Protein AF-A0A3S1QL97-F1 (afdb_monomer_lite)

Foldseek 3Di:
DVVCVVVVPPVVVVVVVVVCVVCVVLLCCCVPVVVCVVVLVVLVVQLVVCVVVVNPVSNVVSVVVSVVVSVVSSVVVVVVVVVVVVVVVVVD

Sequence (92 aa):
RVIAEIGGNEMLHGMLCGILDKCQQYVWTELLWLDEWKLTREEHAGIVDAICAGDVALAGERARAHVRGSRENILRLLQAKSDYQGFFAKAS

Secondary structure (DSSP, 8-state):
-HHHHHTT-HHHHHHHHHHHHHHHHHHHHHHHHS-THHHHHHHHHHHHHHHHTT-HHHHHHHHHHHHHHHHHHHHHHHHHHHHHHHHHHHH-

Radius of gyration: 16.43 Å; chains: 1; bounding box: 35×22×49 Å

Structure (mmCIF, N/CA/C/O backbone):
data_AF-A0A3S1QL97-F1
#
_entry.id   AF-A0A3S1QL97-F1
#
loop_
_atom_site.group_PDB
_atom_site.id
_atom_site.type_symbol
_atom_site.label_atom_id
_atom_site.label_alt_id
_atom_site.label_comp_id
_atom_site.label_asym_id
_atom_site.label_entity_id
_atom_site.label_seq_id
_atom_site.pdbx_PDB_ins_code
_atom_site.Cartn_x
_atom_site.Cartn_y
_atom_site.Cartn_z
_atom_site.occupancy
_atom_site.B_iso_or_equiv
_atom_site.auth_seq_id
_atom_site.auth_comp_id
_atom_site.auth_asym_id
_atom_site.auth_atom_id
_atom_site.pdbx_PDB_model_num
ATOM 1 N N . ARG A 1 1 ? -0.901 5.161 2.329 1.00 88.38 1 ARG A N 1
ATOM 2 C CA . ARG A 1 1 ? -0.716 6.412 3.108 1.00 88.38 1 ARG A CA 1
ATOM 3 C C . ARG A 1 1 ? -1.876 6.687 4.063 1.00 88.38 1 ARG A C 1
ATOM 5 O O . ARG A 1 1 ? -1.601 6.821 5.241 1.00 88.38 1 ARG A O 1
ATOM 12 N N . VAL A 1 2 ? -3.135 6.631 3.608 1.00 93.31 2 VAL A N 1
ATOM 13 C CA . VAL A 1 2 ? -4.336 6.882 4.440 1.00 93.31 2 VAL A CA 1
ATOM 14 C C . VAL A 1 2 ? -4.374 6.054 5.735 1.00 93.31 2 VAL A C 1
ATOM 16 O O . VAL A 1 2 ? -4.643 6.598 6.793 1.00 93.31 2 VAL A O 1
ATOM 19 N N . ILE A 1 3 ? -4.019 4.763 5.697 1.00 93.00 3 ILE A N 1
ATOM 20 C CA . ILE A 1 3 ? -3.955 3.931 6.918 1.00 93.00 3 ILE A CA 1
ATOM 21 C C . ILE A 1 3 ? -2.975 4.507 7.960 1.00 93.00 3 ILE A C 1
ATOM 23 O O . ILE A 1 3 ? -3.282 4.521 9.147 1.00 93.00 3 ILE A O 1
ATOM 27 N N . ALA A 1 4 ? -1.807 5.000 7.532 1.00 93.38 4 ALA A N 1
ATOM 28 C CA . ALA A 1 4 ? -0.807 5.574 8.436 1.00 93.38 4 ALA A CA 1
ATOM 29 C C . ALA A 1 4 ? -1.239 6.941 8.992 1.00 93.38 4 ALA A C 1
ATOM 31 O O . ALA A 1 4 ? -0.955 7.241 10.147 1.00 93.38 4 ALA A O 1
ATOM 32 N N . GLU A 1 5 ? -1.944 7.731 8.179 1.00 96.12 5 GLU A N 1
ATOM 33 C CA . GLU A 1 5 ? -2.556 9.001 8.578 1.00 96.12 5 GLU A CA 1
ATOM 34 C C . GLU A 1 5 ? -3.637 8.785 9.645 1.00 96.12 5 GLU A C 1
ATOM 36 O O . GLU A 1 5 ? -3.551 9.353 10.729 1.00 96.12 5 GLU A O 1
ATOM 41 N N . ILE A 1 6 ? -4.599 7.892 9.387 1.00 94.62 6 ILE A N 1
ATOM 42 C CA . ILE A 1 6 ? -5.675 7.559 10.334 1.00 94.62 6 ILE A CA 1
ATOM 43 C C . ILE A 1 6 ? -5.108 6.952 11.623 1.00 94.62 6 ILE A C 1
ATOM 45 O O . ILE A 1 6 ? -5.592 7.246 12.712 1.00 94.62 6 ILE A O 1
ATOM 49 N N . GLY A 1 7 ? -4.064 6.127 11.514 1.00 91.06 7 GLY A N 1
ATOM 50 C CA . GLY A 1 7 ? -3.374 5.550 12.666 1.00 91.06 7 GLY A CA 1
ATOM 51 C C . GLY A 1 7 ? -2.543 6.549 13.482 1.00 91.06 7 GLY A C 1
ATOM 52 O O . GLY A 1 7 ? -1.949 6.144 14.478 1.00 91.06 7 GLY A O 1
ATOM 53 N N . GLY A 1 8 ? -2.453 7.819 13.067 1.00 94.94 8 GLY A N 1
ATOM 54 C CA . GLY A 1 8 ? -1.715 8.868 13.776 1.00 94.94 8 GLY A CA 1
ATOM 55 C C . GLY A 1 8 ? -0.190 8.72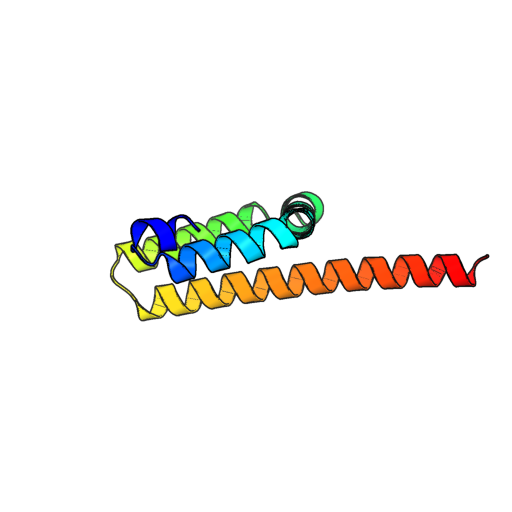2 13.726 1.00 94.94 8 GLY A C 1
ATOM 56 O O . GLY A 1 8 ? 0.516 9.365 14.498 1.00 94.94 8 GLY A O 1
ATOM 57 N N . ASN A 1 9 ? 0.349 7.878 12.839 1.00 95.31 9 ASN A N 1
ATOM 58 C CA . ASN A 1 9 ? 1.792 7.686 12.716 1.00 95.31 9 ASN A CA 1
ATOM 59 C C . ASN A 1 9 ? 2.364 8.635 11.655 1.00 95.31 9 ASN A C 1
ATOM 61 O O . ASN A 1 9 ? 2.532 8.266 10.490 1.00 95.31 9 ASN A O 1
ATOM 65 N N . GLU A 1 10 ? 2.671 9.864 12.073 1.00 95.94 10 GLU A N 1
ATOM 66 C CA . GLU A 1 10 ? 3.155 10.937 11.193 1.00 95.94 10 GLU A CA 1
ATOM 67 C C . GLU A 1 10 ? 4.455 10.579 10.464 1.00 95.94 10 GLU A C 1
ATOM 69 O O . GLU A 1 10 ? 4.591 10.842 9.268 1.00 95.94 10 GLU A O 1
ATOM 74 N N . MET A 1 11 ? 5.396 9.925 11.156 1.00 96.25 11 MET A N 1
ATOM 75 C CA . MET A 1 11 ? 6.659 9.483 10.559 1.00 96.25 11 MET A CA 1
ATOM 76 C C . MET A 1 11 ? 6.401 8.490 9.423 1.00 96.25 11 MET A C 1
ATOM 78 O O . MET A 1 11 ? 6.903 8.668 8.311 1.00 96.25 11 MET A O 1
ATOM 82 N N . LEU A 1 12 ? 5.594 7.457 9.682 1.00 93.50 12 LEU A N 1
ATOM 83 C CA . LEU A 1 12 ? 5.256 6.454 8.678 1.00 93.50 12 LEU A CA 1
ATOM 84 C C . LEU A 1 12 ? 4.482 7.079 7.517 1.00 93.50 12 LEU A C 1
ATOM 86 O O . LEU A 1 12 ? 4.754 6.762 6.359 1.00 93.50 12 LEU A O 1
ATOM 90 N N . HIS A 1 13 ? 3.541 7.977 7.808 1.00 96.12 13 HIS A N 1
ATOM 91 C CA . HIS A 1 13 ? 2.799 8.698 6.784 1.00 96.12 13 HIS A CA 1
ATOM 92 C C . HIS A 1 13 ? 3.741 9.483 5.860 1.00 96.12 13 HIS A C 1
ATOM 94 O O . HIS A 1 13 ? 3.693 9.298 4.642 1.00 96.12 13 HIS A O 1
ATOM 100 N N . GLY A 1 14 ? 4.655 10.277 6.428 1.00 96.81 14 GLY A N 1
ATOM 101 C CA . GLY A 1 14 ? 5.642 11.047 5.671 1.00 96.81 14 GLY A CA 1
ATOM 102 C C . GLY A 1 14 ? 6.567 10.168 4.826 1.00 96.81 14 GLY A C 1
ATOM 103 O O . GLY A 1 14 ? 6.774 10.444 3.642 1.00 96.81 14 GLY A O 1
ATOM 104 N N . MET A 1 15 ? 7.067 9.064 5.391 1.00 94.56 15 MET A N 1
ATOM 105 C CA . MET A 1 15 ? 7.890 8.097 4.654 1.00 94.56 15 MET A CA 1
ATOM 106 C C . MET A 1 15 ? 7.136 7.486 3.469 1.00 94.56 15 MET A C 1
ATOM 108 O O . MET A 1 15 ? 7.681 7.405 2.367 1.00 94.56 15 MET A O 1
ATOM 112 N N . LEU A 1 16 ? 5.880 7.077 3.674 1.00 92.06 16 LEU A N 1
ATOM 113 C CA . LEU A 1 16 ? 5.055 6.498 2.615 1.00 92.06 16 LEU A CA 1
ATOM 114 C C . LEU A 1 16 ? 4.765 7.506 1.503 1.00 92.06 16 LEU A C 1
ATOM 116 O O . LEU A 1 16 ? 4.824 7.125 0.339 1.00 92.06 16 LEU A O 1
ATOM 120 N N . CYS A 1 17 ? 4.493 8.771 1.830 1.00 93.88 17 CYS A N 1
ATOM 121 C CA . CYS A 1 17 ? 4.335 9.820 0.821 1.00 93.88 17 CYS A CA 1
ATOM 122 C C . CYS A 1 17 ? 5.611 9.978 -0.012 1.00 93.88 17 CYS A C 1
ATOM 124 O O . CYS A 1 17 ? 5.562 9.835 -1.229 1.00 93.88 17 CYS A O 1
ATOM 126 N N . GLY A 1 18 ? 6.771 10.137 0.633 1.00 94.00 18 GLY A N 1
ATOM 127 C CA . GLY A 1 18 ? 8.035 10.323 -0.083 1.00 94.00 18 GLY A CA 1
ATOM 128 C C . GLY A 1 18 ? 8.427 9.145 -0.985 1.00 94.00 18 GLY A C 1
ATOM 129 O O . GLY A 1 18 ? 8.999 9.356 -2.054 1.00 94.00 18 GLY A O 1
ATOM 130 N N . ILE A 1 19 ? 8.129 7.907 -0.578 1.00 90.19 19 ILE A N 1
ATOM 131 C CA . ILE A 1 19 ? 8.361 6.718 -1.413 1.00 90.19 19 ILE A CA 1
ATOM 132 C C . ILE A 1 19 ? 7.380 6.691 -2.586 1.00 90.19 19 ILE A C 1
ATOM 134 O O . ILE A 1 19 ? 7.802 6.538 -3.732 1.00 90.19 19 ILE A O 1
ATOM 138 N N . LEU A 1 20 ? 6.083 6.845 -2.314 1.00 87.31 20 LEU A N 1
ATOM 139 C CA . LEU A 1 20 ? 5.050 6.733 -3.341 1.00 87.31 20 LEU A CA 1
ATOM 140 C C . LEU A 1 20 ? 5.166 7.838 -4.389 1.00 87.31 20 LEU A C 1
ATOM 142 O O . LEU A 1 20 ? 5.013 7.534 -5.565 1.00 87.31 20 LEU A O 1
ATOM 146 N N . ASP A 1 21 ? 5.521 9.063 -4.005 1.0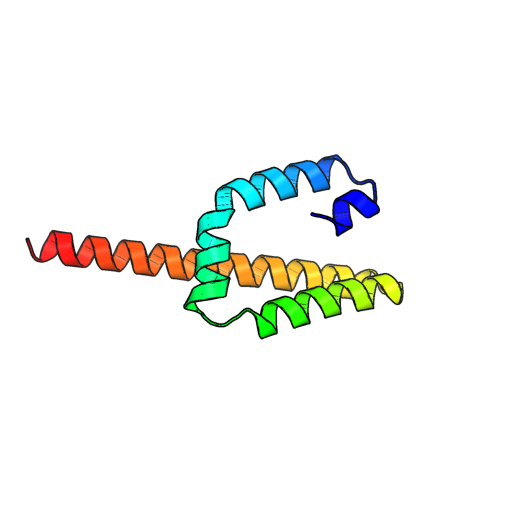0 90.81 21 ASP A N 1
ATOM 147 C CA . ASP A 1 21 ? 5.726 10.168 -4.948 1.00 90.81 21 ASP A CA 1
ATOM 148 C C . ASP A 1 21 ? 6.900 9.877 -5.901 1.00 90.81 21 ASP A C 1
ATOM 150 O O . ASP A 1 21 ? 6.807 10.102 -7.107 1.00 90.81 21 ASP A O 1
ATOM 154 N N . LYS A 1 22 ? 7.994 9.288 -5.395 1.00 88.25 22 LYS A N 1
ATOM 155 C CA . LYS A 1 22 ? 9.149 8.886 -6.223 1.00 88.25 22 LYS A CA 1
ATOM 156 C C . LYS A 1 22 ? 8.849 7.690 -7.124 1.00 88.25 22 LYS A C 1
ATOM 158 O O . LYS A 1 22 ? 9.406 7.585 -8.215 1.00 88.25 22 LYS A O 1
ATOM 163 N N . CYS A 1 23 ? 8.001 6.776 -6.666 1.00 86.00 23 CYS A N 1
ATOM 164 C CA . CYS A 1 23 ? 7.646 5.562 -7.397 1.00 86.00 23 CYS A CA 1
ATOM 165 C C . CYS A 1 23 ? 6.391 5.721 -8.267 1.00 86.00 23 CYS A C 1
ATOM 167 O O . CYS A 1 23 ? 6.057 4.795 -9.004 1.00 86.00 23 CYS A O 1
ATOM 169 N N . GLN A 1 24 ? 5.715 6.873 -8.219 1.00 84.19 24 GLN A N 1
ATOM 170 C CA . GLN A 1 24 ? 4.366 7.064 -8.753 1.00 84.19 24 GLN A CA 1
ATOM 171 C C . GLN A 1 24 ? 4.244 6.652 -10.223 1.00 84.19 24 GLN A C 1
ATOM 173 O O . GLN A 1 24 ? 3.312 5.942 -10.592 1.00 84.19 24 GLN A O 1
ATOM 178 N N . GLN A 1 25 ? 5.208 7.039 -11.061 1.00 83.88 25 GLN A N 1
ATOM 179 C CA . GLN A 1 25 ? 5.214 6.682 -12.481 1.00 83.88 25 GLN A CA 1
ATOM 180 C C . GLN A 1 25 ? 5.263 5.161 -12.707 1.00 83.88 25 GLN A C 1
ATOM 182 O O . GLN A 1 25 ? 4.596 4.649 -13.607 1.00 83.88 25 GLN A O 1
ATOM 187 N N . TYR A 1 26 ? 6.017 4.427 -11.888 1.00 80.75 26 TYR A N 1
ATOM 188 C CA . TYR A 1 26 ? 6.125 2.973 -12.003 1.00 80.75 26 TYR A CA 1
ATOM 189 C C . TYR A 1 26 ? 4.876 2.269 -11.476 1.00 80.75 26 TYR A C 1
ATOM 191 O O . TYR A 1 26 ? 4.413 1.334 -12.116 1.00 80.75 26 TYR A O 1
ATOM 199 N N . VAL A 1 27 ? 4.283 2.771 -10.388 1.00 76.56 27 VAL A N 1
ATOM 200 C CA . VAL A 1 27 ? 3.010 2.259 -9.849 1.00 76.56 27 VAL A CA 1
ATOM 201 C C . VAL A 1 27 ? 1.871 2.435 -10.859 1.00 76.56 27 VAL A C 1
ATOM 203 O O . VAL A 1 27 ? 1.076 1.526 -11.066 1.00 76.56 27 VAL A O 1
ATOM 206 N N . TRP A 1 28 ? 1.803 3.572 -11.559 1.00 76.88 28 TRP A N 1
ATOM 207 C CA . TRP A 1 28 ? 0.828 3.748 -12.642 1.00 76.88 28 TRP A CA 1
ATOM 208 C C . TRP A 1 28 ? 1.085 2.820 -13.826 1.00 76.88 28 TRP A C 1
ATOM 210 O O . TRP A 1 28 ? 0.136 2.316 -14.418 1.00 76.88 28 TRP A O 1
ATOM 220 N N . THR A 1 29 ? 2.353 2.586 -14.167 1.00 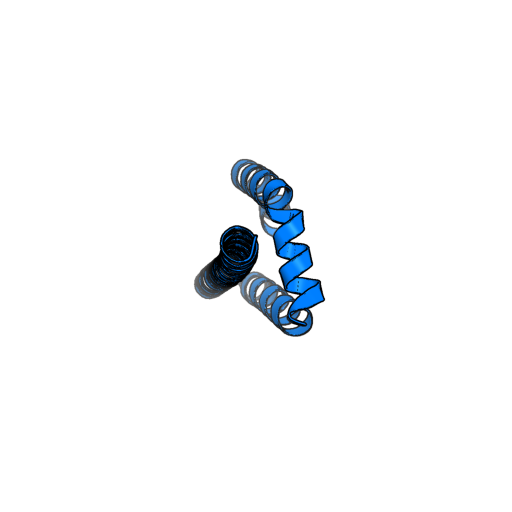76.25 29 THR A N 1
ATOM 221 C CA . THR A 1 29 ? 2.718 1.658 -15.246 1.00 76.25 29 THR A CA 1
ATOM 222 C C . THR A 1 29 ? 2.308 0.231 -14.883 1.00 76.25 29 THR A C 1
ATOM 224 O O . THR A 1 29 ? 1.700 -0.448 -15.698 1.00 76.25 29 THR A O 1
ATOM 227 N N . GLU A 1 30 ? 2.554 -0.201 -13.646 1.00 69.19 30 GLU A N 1
ATOM 228 C CA . GLU A 1 30 ? 2.060 -1.469 -13.101 1.00 69.19 30 GLU A CA 1
ATOM 229 C C . GLU A 1 30 ? 0.530 -1.570 -13.221 1.00 69.19 30 GLU A C 1
ATOM 231 O O . GLU A 1 30 ? 0.022 -2.481 -13.868 1.00 69.19 30 GLU A O 1
ATOM 236 N N . LEU A 1 31 ? -0.208 -0.602 -12.670 1.00 66.25 31 LEU A N 1
ATOM 237 C CA . LEU A 1 31 ? -1.673 -0.652 -12.608 1.00 66.25 31 LEU A CA 1
ATOM 238 C C . LEU A 1 31 ? -2.357 -0.593 -13.979 1.00 66.25 31 LEU A C 1
ATOM 240 O O . LEU A 1 31 ? -3.411 -1.199 -14.152 1.00 66.25 31 LEU A O 1
ATOM 244 N N . LEU A 1 32 ? -1.799 0.159 -14.932 1.00 66.50 32 LEU A N 1
ATOM 245 C CA . LEU A 1 32 ? -2.430 0.400 -16.232 1.00 66.50 32 LEU A CA 1
ATOM 246 C C . LEU A 1 32 ? -1.961 -0.566 -17.320 1.00 66.50 32 LEU A C 1
ATOM 248 O O . LEU A 1 32 ? -2.712 -0.806 -18.260 1.00 66.50 32 LEU A O 1
ATOM 252 N N . TRP A 1 33 ? -0.727 -1.077 -17.247 1.00 60.78 33 TRP A N 1
ATOM 253 C CA . TRP A 1 33 ? -0.176 -1.942 -18.300 1.00 60.78 33 TRP A CA 1
ATOM 254 C C . TRP A 1 33 ? -0.207 -3.428 -17.950 1.00 60.78 33 TRP A C 1
ATOM 256 O O . TRP A 1 33 ? -0.167 -4.241 -18.869 1.00 60.78 33 TRP A O 1
ATOM 266 N N . LEU A 1 34 ? -0.287 -3.797 -16.667 1.00 60.81 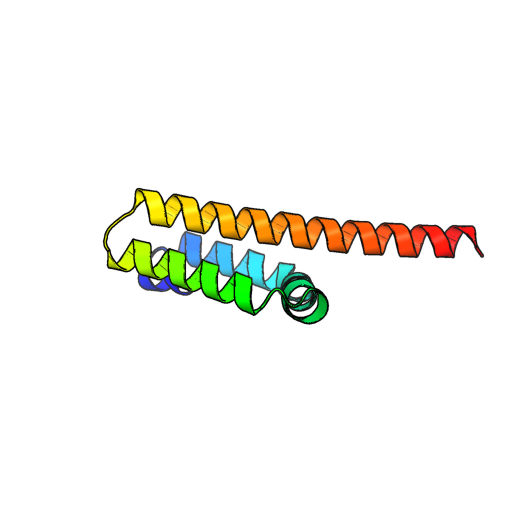34 LEU A N 1
ATOM 267 C CA . LEU A 1 34 ? -0.379 -5.204 -16.256 1.00 60.81 34 LEU A CA 1
ATOM 268 C C . LEU A 1 34 ? -1.820 -5.662 -15.963 1.00 60.81 34 LEU A C 1
ATOM 270 O O . LEU A 1 34 ? -2.015 -6.826 -15.643 1.00 60.81 34 LEU A O 1
ATOM 274 N N . ASP A 1 35 ? -2.819 -4.774 -16.070 1.00 67.12 35 ASP A N 1
ATOM 275 C CA . ASP A 1 35 ? -4.231 -5.042 -15.716 1.00 67.12 35 ASP A CA 1
ATOM 276 C C . ASP A 1 35 ? -4.427 -5.552 -14.265 1.00 67.12 35 ASP A C 1
ATOM 278 O O . ASP A 1 35 ? -5.441 -6.139 -13.893 1.00 67.12 35 ASP A O 1
ATOM 282 N N . GLU A 1 36 ? -3.463 -5.260 -13.385 1.00 71.31 36 GLU A N 1
ATOM 283 C CA . GLU A 1 36 ? -3.444 -5.693 -11.977 1.00 71.31 36 GLU A CA 1
ATOM 284 C C . GLU A 1 36 ? -4.358 -4.848 -11.074 1.00 71.31 36 GLU A C 1
ATOM 286 O O . GLU A 1 36 ? -4.317 -4.933 -9.842 1.00 71.31 36 GLU A O 1
ATOM 291 N N . TRP A 1 37 ? -5.199 -3.997 -11.670 1.00 76.06 37 TRP A N 1
ATOM 292 C CA . TRP A 1 37 ? -6.092 -3.102 -10.940 1.00 76.06 37 TRP A CA 1
ATOM 293 C C . TRP A 1 37 ? -7.028 -3.871 -10.007 1.00 76.06 37 TRP A C 1
ATOM 295 O O . TRP A 1 37 ? -7.217 -3.488 -8.849 1.00 76.06 37 TRP A O 1
ATOM 305 N N . LYS A 1 38 ? -7.612 -4.966 -10.506 1.00 80.94 38 LYS A N 1
ATOM 306 C CA . LYS A 1 38 ? -8.544 -5.784 -9.729 1.00 80.94 38 LYS A CA 1
ATOM 307 C C . LYS A 1 38 ? -7.837 -6.463 -8.555 1.00 80.94 38 LYS A C 1
ATOM 309 O O . LYS A 1 38 ? -8.326 -6.359 -7.432 1.00 80.94 38 LYS A O 1
ATOM 314 N N . LEU A 1 39 ? -6.675 -7.068 -8.798 1.00 84.56 39 LEU A N 1
ATOM 315 C CA . LEU A 1 39 ? -5.892 -7.737 -7.761 1.00 84.56 39 LEU A CA 1
ATOM 316 C C . LEU A 1 39 ? -5.448 -6.747 -6.677 1.00 84.56 39 LEU A C 1
ATOM 318 O O . LEU A 1 39 ? -5.690 -6.969 -5.495 1.00 84.56 39 LEU A O 1
ATOM 322 N N . THR A 1 40 ? -4.892 -5.600 -7.072 1.00 84.81 40 THR A N 1
ATOM 323 C CA . THR A 1 40 ? -4.423 -4.571 -6.128 1.00 84.81 40 THR A CA 1
ATOM 3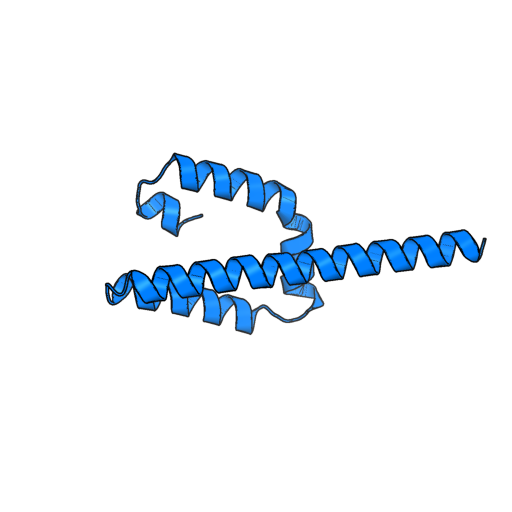24 C C . THR A 1 40 ? -5.560 -4.045 -5.244 1.00 84.81 40 THR A C 1
ATOM 326 O O . THR A 1 40 ? -5.383 -3.798 -4.049 1.00 84.81 40 THR A O 1
ATOM 329 N N . ARG A 1 41 ? -6.764 -3.894 -5.811 1.00 88.06 41 ARG A N 1
ATOM 330 C CA . ARG A 1 41 ? -7.968 -3.506 -5.062 1.00 88.06 41 ARG A CA 1
ATOM 331 C C . ARG A 1 41 ? -8.379 -4.567 -4.042 1.00 88.06 41 ARG A C 1
ATOM 333 O O . ARG A 1 41 ? -8.755 -4.203 -2.930 1.00 88.06 41 ARG A O 1
ATOM 340 N N . GLU A 1 42 ? -8.317 -5.843 -4.410 1.00 92.75 42 GLU A N 1
ATOM 341 C CA . GLU A 1 42 ? -8.612 -6.965 -3.511 1.00 92.75 42 GLU A CA 1
ATOM 342 C C . GLU A 1 42 ? -7.594 -7.043 -2.363 1.00 92.75 42 GLU A C 1
ATOM 344 O O . GLU A 1 42 ? -7.984 -7.206 -1.206 1.00 92.75 42 GLU A O 1
ATOM 349 N N . GLU A 1 43 ? -6.307 -6.822 -2.640 1.00 92.62 43 GLU A N 1
ATOM 350 C CA . GLU A 1 43 ? -5.266 -6.740 -1.610 1.00 92.62 43 GLU A CA 1
ATOM 351 C C . GLU A 1 43 ? -5.516 -5.589 -0.626 1.00 92.62 43 GLU A C 1
ATOM 353 O O . GLU A 1 43 ? -5.436 -5.778 0.591 1.00 92.62 43 GLU A O 1
ATOM 358 N N . HIS A 1 44 ? -5.853 -4.394 -1.128 1.00 94.56 44 HIS A N 1
ATOM 359 C CA . HIS A 1 44 ? -6.182 -3.242 -0.280 1.00 94.56 44 HIS A CA 1
ATOM 360 C C . HIS A 1 44 ? -7.407 -3.502 0.592 1.00 94.56 44 HIS A C 1
ATOM 362 O O . HIS A 1 44 ? -7.359 -3.208 1.788 1.00 94.56 44 HIS A O 1
ATOM 368 N N . ALA A 1 45 ? -8.471 -4.076 0.022 1.00 95.75 45 ALA A N 1
ATOM 369 C CA . ALA A 1 45 ? -9.656 -4.469 0.779 1.00 95.75 45 ALA A CA 1
ATOM 370 C C . ALA A 1 45 ? -9.288 -5.470 1.882 1.00 95.75 45 ALA A C 1
ATOM 372 O O . ALA A 1 45 ? -9.597 -5.238 3.047 1.00 95.75 45 ALA A O 1
ATOM 373 N N . GLY A 1 46 ? -8.501 -6.499 1.556 1.00 97.44 46 GLY A N 1
ATOM 374 C CA . GLY A 1 46 ? -8.056 -7.494 2.527 1.00 97.44 46 GLY A CA 1
ATOM 375 C C . GLY A 1 46 ? -7.232 -6.914 3.684 1.00 97.44 46 GLY A C 1
ATOM 376 O O . GLY A 1 46 ? -7.341 -7.397 4.813 1.00 97.44 46 GLY A O 1
ATOM 377 N N . ILE A 1 47 ? -6.411 -5.887 3.452 1.00 97.25 47 ILE A N 1
ATOM 378 C CA . ILE A 1 47 ? -5.689 -5.199 4.537 1.00 97.25 47 ILE A CA 1
ATOM 379 C C . ILE A 1 47 ? -6.680 -4.485 5.462 1.00 97.25 47 ILE A C 1
ATOM 381 O O . ILE A 1 47 ? -6.587 -4.626 6.681 1.00 97.25 47 ILE A O 1
ATOM 385 N N . VAL A 1 48 ? -7.627 -3.733 4.893 1.00 96.75 48 VAL A N 1
ATOM 386 C CA . VAL A 1 48 ? -8.629 -2.982 5.664 1.00 96.75 48 VAL A CA 1
ATOM 387 C C . VAL A 1 48 ? -9.538 -3.925 6.448 1.00 96.75 48 VAL A C 1
ATOM 389 O O . VAL A 1 48 ? -9.756 -3.691 7.631 1.00 96.75 48 VAL A O 1
ATOM 392 N N . ASP A 1 49 ? -9.982 -5.027 5.847 1.00 98.19 49 ASP A N 1
ATOM 393 C CA . ASP A 1 49 ? -10.827 -6.021 6.512 1.00 98.19 49 ASP A CA 1
ATOM 394 C C . ASP A 1 49 ? -10.139 -6.618 7.745 1.00 98.19 49 ASP A C 1
ATOM 396 O O . ASP A 1 49 ? -10.751 -6.732 8.806 1.00 98.19 49 ASP A O 1
ATOM 400 N N . ALA A 1 50 ? -8.844 -6.943 7.640 1.00 98.25 50 ALA A N 1
ATOM 401 C CA . ALA A 1 50 ? -8.068 -7.449 8.772 1.00 98.25 50 ALA A CA 1
ATOM 402 C C . ALA A 1 50 ? -7.930 -6.399 9.891 1.00 98.25 50 ALA A C 1
ATOM 404 O O . ALA A 1 50 ? -8.057 -6.733 11.068 1.00 98.25 50 ALA A O 1
ATOM 405 N N . ILE A 1 51 ? -7.738 -5.123 9.531 1.00 96.75 51 ILE A N 1
ATOM 406 C CA . ILE A 1 51 ? -7.714 -4.010 10.494 1.00 96.75 51 ILE A CA 1
ATOM 407 C C . ILE A 1 51 ? -9.071 -3.876 11.193 1.00 96.75 51 ILE A C 1
ATOM 409 O O . ILE A 1 51 ? -9.120 -3.806 12.419 1.00 96.75 51 ILE A O 1
ATOM 413 N N . CYS A 1 52 ? -10.170 -3.864 10.437 1.00 96.81 52 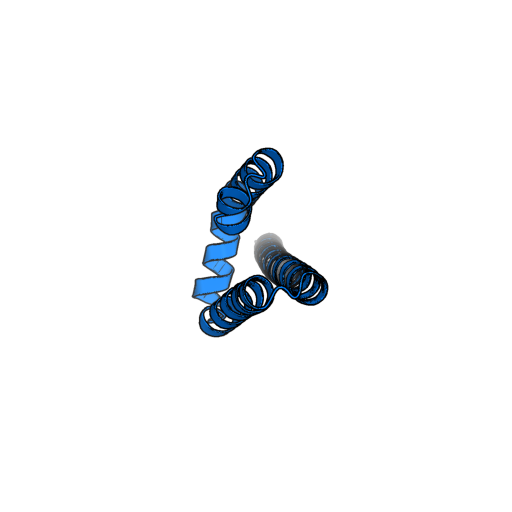CYS A N 1
ATOM 414 C CA . CYS A 1 52 ? -11.524 -3.736 10.976 1.00 96.81 52 CYS A CA 1
ATOM 415 C C . CYS A 1 52 ? -11.916 -4.920 11.870 1.00 96.81 52 CYS A C 1
ATOM 417 O O . CYS A 1 52 ? -12.638 -4.729 12.845 1.00 96.81 52 CYS A O 1
ATOM 419 N N . ALA A 1 53 ? -11.412 -6.121 11.579 1.00 98.00 53 ALA A N 1
ATOM 420 C CA . ALA A 1 53 ? -11.584 -7.305 12.418 1.00 98.00 53 ALA A CA 1
ATOM 421 C C . ALA A 1 53 ? -10.702 -7.304 13.684 1.00 98.00 53 ALA A C 1
ATOM 423 O O . ALA A 1 53 ? -10.856 -8.177 14.535 1.00 98.00 53 ALA A O 1
ATOM 424 N N . GLY A 1 54 ? -9.771 -6.352 13.820 1.00 97.62 54 GLY A N 1
ATOM 425 C CA . GLY A 1 54 ? -8.812 -6.299 14.926 1.00 97.62 54 GLY A CA 1
ATOM 426 C C . GLY A 1 54 ? -7.672 -7.320 14.822 1.00 97.62 54 GLY A C 1
ATOM 427 O O . GLY A 1 54 ? -6.913 -7.481 15.779 1.00 97.62 54 GLY A O 1
ATOM 428 N N . ASP A 1 55 ? -7.511 -7.994 13.679 1.00 98.31 55 ASP A N 1
ATOM 429 C CA . ASP A 1 55 ? -6.441 -8.968 13.455 1.00 98.31 55 ASP A CA 1
ATOM 430 C C . ASP A 1 55 ? -5.157 -8.266 12.994 1.00 98.31 55 ASP A C 1
ATOM 432 O O . ASP A 1 55 ? -4.847 -8.126 11.806 1.00 98.31 55 ASP A O 1
ATOM 436 N N . VAL A 1 56 ? -4.393 -7.800 13.980 1.00 96.31 56 VAL A N 1
ATOM 437 C CA . VAL A 1 56 ? -3.146 -7.057 13.765 1.00 96.31 56 VAL A CA 1
ATOM 438 C C . VAL A 1 56 ? -2.094 -7.897 13.032 1.00 96.31 56 VAL A C 1
ATOM 440 O O . VAL A 1 56 ? -1.341 -7.361 12.212 1.00 96.31 56 VAL A O 1
ATOM 443 N N . ALA A 1 57 ? -2.028 -9.202 13.311 1.00 98.00 57 ALA A N 1
ATOM 444 C CA . ALA A 1 57 ? -1.040 -10.088 12.704 1.00 98.00 57 ALA A CA 1
ATOM 445 C C . ALA A 1 57 ? -1.312 -10.242 11.204 1.00 98.00 57 ALA A C 1
ATOM 447 O O . ALA A 1 57 ? -0.420 -9.991 10.387 1.00 98.00 57 ALA A O 1
ATOM 448 N N . LEU A 1 58 ? -2.563 -10.545 10.848 1.00 98.00 58 LEU A N 1
ATOM 449 C CA . LEU A 1 58 ? -2.987 -10.687 9.461 1.00 98.00 58 LEU A CA 1
ATOM 450 C C . LEU A 1 58 ? -2.887 -9.366 8.690 1.00 98.00 58 LEU A C 1
ATOM 452 O O . LEU A 1 58 ? -2.410 -9.348 7.555 1.00 98.00 58 LEU A O 1
ATOM 456 N N . ALA A 1 59 ? -3.278 -8.244 9.303 1.00 97.50 59 ALA A N 1
ATOM 457 C CA . ALA A 1 59 ? -3.143 -6.924 8.687 1.00 97.50 59 ALA A CA 1
ATOM 458 C C . ALA A 1 59 ? -1.676 -6.610 8.347 1.00 97.50 59 ALA A C 1
ATOM 460 O O . ALA A 1 59 ? -1.364 -6.159 7.241 1.00 97.50 59 ALA A O 1
ATOM 461 N N . GLY A 1 60 ? -0.760 -6.895 9.279 1.00 96.56 60 GLY A N 1
ATOM 462 C CA . GLY A 1 60 ? 0.674 -6.709 9.079 1.00 96.56 60 GLY A CA 1
ATOM 463 C C . GLY A 1 60 ? 1.259 -7.629 8.006 1.00 96.56 60 GLY A C 1
ATOM 464 O O . GLY A 1 60 ? 2.104 -7.194 7.222 1.00 96.56 60 GLY A O 1
ATOM 465 N N . GLU A 1 61 ? 0.822 -8.885 7.948 1.00 98.31 61 GLU A N 1
ATOM 466 C CA . GLU A 1 61 ? 1.227 -9.834 6.909 1.00 98.31 61 GLU A CA 1
ATOM 467 C C . GLU A 1 61 ? 0.798 -9.355 5.516 1.00 98.31 61 GLU A C 1
ATOM 469 O O . GLU A 1 61 ? 1.645 -9.209 4.628 1.00 98.31 61 GLU A O 1
ATOM 474 N N . ARG A 1 62 ? -0.492 -9.033 5.349 1.00 97.75 62 ARG A N 1
ATOM 475 C CA . ARG A 1 62 ? -1.072 -8.576 4.078 1.00 97.75 62 ARG A CA 1
ATOM 476 C C . ARG A 1 62 ? -0.432 -7.281 3.591 1.00 97.75 62 ARG A C 1
ATOM 478 O O . ARG A 1 62 ? -0.058 -7.182 2.425 1.00 97.75 62 ARG A O 1
ATOM 485 N N . ALA A 1 63 ? -0.216 -6.315 4.486 1.00 95.00 63 ALA A N 1
ATOM 486 C CA . ALA A 1 63 ? 0.444 -5.061 4.132 1.00 95.00 63 ALA A CA 1
ATOM 487 C C . ALA A 1 63 ? 1.880 -5.282 3.623 1.00 95.00 63 ALA A C 1
ATOM 489 O O . ALA A 1 63 ? 2.295 -4.666 2.640 1.00 95.00 63 ALA A O 1
ATOM 490 N N . ARG A 1 64 ? 2.645 -6.188 4.250 1.00 95.81 64 ARG A N 1
ATOM 491 C CA . ARG A 1 64 ? 3.998 -6.533 3.779 1.00 95.81 64 ARG A CA 1
ATOM 492 C C . ARG A 1 64 ? 3.967 -7.270 2.445 1.00 95.81 64 ARG A C 1
ATOM 494 O O . ARG A 1 64 ? 4.838 -7.019 1.616 1.00 95.81 64 ARG A O 1
ATOM 501 N N . ALA A 1 65 ? 3.013 -8.180 2.254 1.00 95.94 65 ALA A N 1
ATOM 502 C CA . ALA A 1 65 ? 2.848 -8.903 0.998 1.00 95.94 65 ALA A CA 1
ATOM 503 C C . ALA A 1 65 ? 2.582 -7.933 -0.163 1.00 95.94 65 ALA A C 1
ATOM 505 O O . ALA A 1 65 ? 3.342 -7.950 -1.127 1.00 95.94 65 ALA A O 1
ATOM 506 N N . HIS A 1 66 ? 1.630 -7.010 0.002 1.00 92.69 66 HIS A N 1
ATOM 507 C CA . HIS A 1 66 ? 1.306 -5.979 -0.987 1.00 92.69 66 HIS A CA 1
ATOM 508 C C . HIS A 1 66 ? 2.534 -5.136 -1.386 1.00 92.69 66 HIS A C 1
ATOM 510 O O . HIS A 1 66 ? 2.860 -4.993 -2.564 1.00 92.69 66 HIS A O 1
ATOM 516 N N . VAL A 1 67 ? 3.287 -4.622 -0.403 1.00 90.88 67 VAL A N 1
ATOM 517 C CA . VAL A 1 67 ? 4.487 -3.807 -0.679 1.00 90.88 67 VAL A CA 1
ATOM 518 C C . VAL A 1 67 ? 5.577 -4.614 -1.395 1.00 90.88 67 VAL A C 1
ATOM 520 O O . VAL A 1 67 ? 6.257 -4.080 -2.273 1.00 90.88 67 VAL A O 1
ATOM 523 N N . ARG A 1 68 ? 5.763 -5.895 -1.044 1.00 92.69 68 ARG A N 1
ATOM 524 C CA . ARG A 1 68 ? 6.716 -6.772 -1.745 1.00 92.69 68 ARG A CA 1
ATOM 525 C C . ARG A 1 68 ? 6.291 -7.028 -3.189 1.00 92.69 68 ARG A C 1
ATOM 527 O O . ARG A 1 68 ? 7.140 -6.899 -4.067 1.00 92.69 68 ARG A O 1
ATOM 534 N N . GLY A 1 69 ? 5.009 -7.311 -3.424 1.00 89.25 69 GLY A N 1
ATOM 535 C CA . GLY A 1 69 ? 4.456 -7.516 -4.763 1.00 89.25 69 GLY A CA 1
ATOM 536 C C . GLY A 1 69 ? 4.691 -6.306 -5.667 1.00 89.25 69 GLY A C 1
ATOM 537 O O . GLY A 1 69 ? 5.321 -6.436 -6.716 1.00 89.25 69 GLY A O 1
ATOM 538 N N . SER A 1 70 ? 4.321 -5.106 -5.205 1.00 86.06 70 SER A N 1
ATOM 539 C CA . SER A 1 70 ? 4.550 -3.878 -5.981 1.00 86.06 70 SER A CA 1
ATOM 540 C C . SER A 1 70 ? 6.044 -3.621 -6.226 1.00 86.06 70 SER A C 1
ATOM 542 O O . SER A 1 70 ? 6.451 -3.305 -7.345 1.00 86.06 70 SER A O 1
ATOM 544 N N . ARG A 1 71 ? 6.918 -3.857 -5.233 1.00 88.88 71 ARG A N 1
ATOM 545 C CA . ARG A 1 71 ? 8.377 -3.771 -5.435 1.00 88.88 71 ARG A CA 1
ATOM 546 C C . ARG A 1 71 ? 8.855 -4.709 -6.549 1.00 88.88 71 ARG A C 1
ATOM 548 O O . ARG A 1 71 ? 9.671 -4.300 -7.372 1.00 88.88 71 ARG A O 1
ATOM 555 N N . GLU A 1 72 ? 8.407 -5.959 -6.559 1.00 89.44 72 GLU A N 1
ATOM 556 C CA . GLU A 1 72 ? 8.794 -6.944 -7.575 1.00 89.44 72 GLU A CA 1
ATOM 557 C C . GLU A 1 72 ? 8.291 -6.561 -8.970 1.00 89.44 72 GLU A C 1
ATOM 559 O O . GLU A 1 72 ? 9.048 -6.663 -9.937 1.00 89.44 72 GLU A O 1
ATOM 564 N N . ASN A 1 73 ? 7.059 -6.058 -9.070 1.00 84.38 73 ASN A N 1
ATOM 565 C CA . ASN A 1 73 ? 6.490 -5.558 -10.319 1.00 84.38 73 ASN A CA 1
ATOM 566 C C . ASN A 1 73 ? 7.294 -4.365 -10.866 1.00 84.38 73 ASN A C 1
ATOM 568 O O . ASN A 1 73 ? 7.695 -4.371 -12.032 1.00 84.38 73 ASN A O 1
ATOM 572 N N . ILE A 1 74 ? 7.635 -3.390 -10.015 1.00 86.19 74 ILE A N 1
ATOM 573 C CA . ILE A 1 74 ? 8.473 -2.239 -10.389 1.00 86.19 74 ILE A CA 1
ATOM 574 C C . ILE A 1 74 ? 9.857 -2.694 -10.872 1.00 86.19 74 ILE A C 1
ATOM 576 O O . ILE A 1 74 ? 10.346 -2.205 -11.890 1.00 86.19 74 ILE A O 1
ATOM 580 N N . LEU A 1 75 ? 10.496 -3.641 -10.178 1.00 89.50 75 LEU A N 1
ATOM 581 C CA . LEU A 1 75 ? 11.803 -4.161 -10.588 1.00 89.50 75 LEU A CA 1
ATOM 582 C C . LEU A 1 75 ? 11.741 -4.877 -11.941 1.00 89.50 75 LEU A C 1
ATOM 584 O O . LEU A 1 75 ? 12.628 -4.670 -12.769 1.00 89.50 75 LEU A O 1
ATOM 588 N N . ARG A 1 76 ? 10.686 -5.659 -12.200 1.00 86.44 76 ARG A N 1
ATOM 589 C CA . ARG A 1 76 ? 10.467 -6.293 -13.510 1.00 86.44 76 ARG A CA 1
ATOM 590 C C . ARG A 1 76 ? 10.315 -5.256 -14.626 1.00 86.44 76 ARG A C 1
ATOM 592 O O . ARG A 1 76 ? 10.944 -5.403 -15.671 1.00 86.44 76 ARG A O 1
ATOM 599 N N . LEU A 1 77 ? 9.554 -4.185 -14.392 1.00 84.50 77 LEU A N 1
ATOM 600 C CA . LEU A 1 77 ? 9.400 -3.084 -15.352 1.00 84.50 77 LEU A CA 1
ATOM 601 C C . LEU A 1 77 ? 10.730 -2.373 -15.639 1.00 84.50 77 LEU A C 1
ATOM 603 O O . LEU A 1 77 ? 11.059 -2.100 -16.795 1.00 84.50 77 LEU A O 1
ATOM 607 N N . LEU A 1 78 ? 11.513 -2.086 -14.597 1.00 86.94 78 LEU A N 1
ATOM 608 C CA . LEU A 1 78 ? 12.826 -1.454 -14.734 1.00 86.94 78 LEU A CA 1
ATOM 609 C C . LEU A 1 78 ? 13.807 -2.331 -15.516 1.00 86.94 78 LEU A C 1
ATOM 611 O O . LEU A 1 78 ? 14.522 -1.818 -16.378 1.00 86.94 78 LEU A O 1
ATOM 615 N N . GLN A 1 79 ? 13.809 -3.640 -15.256 1.00 89.50 79 GLN A N 1
ATOM 616 C CA . GLN A 1 79 ? 14.646 -4.587 -15.985 1.00 89.50 79 GLN A CA 1
ATOM 617 C C . GLN A 1 79 ? 14.266 -4.631 -17.469 1.00 89.50 79 GLN A C 1
ATOM 619 O O . GLN A 1 79 ? 15.129 -4.436 -18.320 1.00 89.50 79 GLN A O 1
ATOM 624 N N . ALA A 1 80 ? 12.974 -4.769 -17.786 1.00 86.25 80 ALA A N 1
ATOM 625 C CA . ALA A 1 80 ? 12.497 -4.788 -19.169 1.00 86.25 80 ALA A CA 1
ATOM 626 C C . ALA A 1 80 ? 12.870 -3.503 -19.934 1.00 86.25 80 ALA A C 1
ATOM 628 O O . ALA A 1 80 ? 13.288 -3.556 -21.092 1.00 86.25 80 ALA A O 1
ATOM 629 N N . LYS A 1 81 ? 12.780 -2.340 -19.273 1.00 85.69 81 LYS A N 1
ATOM 630 C CA . LYS A 1 81 ? 13.222 -1.060 -19.842 1.00 85.69 81 LYS A CA 1
ATOM 631 C C . LYS A 1 81 ? 14.725 -1.057 -20.142 1.00 85.69 81 LYS A C 1
ATOM 633 O O . LYS A 1 81 ? 15.124 -0.603 -21.213 1.00 85.69 81 LYS A O 1
ATOM 638 N N . SER A 1 82 ? 15.541 -1.548 -19.210 1.00 88.62 82 SER A N 1
ATOM 639 C CA . SER A 1 82 ? 16.995 -1.649 -19.375 1.00 88.62 82 SER A CA 1
ATOM 640 C C . SER A 1 82 ? 17.365 -2.563 -20.547 1.00 88.62 82 SER A C 1
ATOM 642 O O . SER A 1 82 ? 18.180 -2.192 -21.393 1.00 88.62 82 SER A O 1
ATOM 644 N N . ASP A 1 83 ? 16.725 -3.729 -20.639 1.00 88.25 83 ASP A N 1
ATOM 645 C CA . ASP A 1 83 ? 16.970 -4.711 -21.698 1.00 88.25 83 ASP A CA 1
ATOM 646 C C . ASP A 1 83 ? 16.613 -4.147 -23.079 1.00 88.25 83 ASP A C 1
ATOM 648 O O . ASP A 1 83 ? 17.395 -4.269 -24.026 1.00 88.25 83 ASP A O 1
ATOM 652 N N . TYR A 1 84 ? 15.476 -3.450 -23.180 1.00 85.56 84 TYR A N 1
ATOM 653 C CA . TYR A 1 84 ? 15.061 -2.764 -24.402 1.00 85.56 84 TYR A CA 1
ATOM 654 C C . TYR A 1 84 ? 16.090 -1.714 -24.847 1.00 85.56 84 TYR A C 1
ATOM 656 O O . TYR A 1 84 ? 16.500 -1.690 -26.007 1.00 85.56 84 TYR A O 1
ATOM 664 N N . GLN A 1 85 ? 16.566 -0.869 -23.927 1.00 86.06 85 GLN A N 1
ATOM 665 C CA . GLN A 1 85 ? 17.580 0.147 -24.233 1.00 86.06 85 GLN A CA 1
ATOM 666 C C . GLN A 1 85 ? 18.910 -0.479 -24.681 1.00 86.06 85 GLN A C 1
ATOM 668 O O . GLN A 1 85 ? 19.520 -0.013 -25.644 1.00 86.06 85 GLN A O 1
ATOM 673 N N . GLY A 1 86 ? 19.341 -1.558 -24.020 1.00 85.31 86 GLY A N 1
ATOM 674 C CA . GLY A 1 86 ? 20.557 -2.287 -24.374 1.00 85.31 86 GLY A CA 1
ATOM 675 C C . GLY A 1 86 ? 20.479 -2.979 -25.737 1.00 85.31 86 GLY A C 1
ATOM 676 O O . GLY A 1 86 ? 21.484 -3.045 -26.443 1.00 85.31 86 GLY A O 1
ATOM 677 N N . PHE A 1 87 ? 19.300 -3.463 -26.133 1.00 82.56 87 PHE A N 1
ATOM 678 C CA . PHE A 1 87 ? 19.076 -4.030 -27.463 1.00 82.56 87 PHE A CA 1
ATOM 679 C C . PHE A 1 87 ? 19.259 -2.977 -28.568 1.00 82.56 87 PHE A C 1
ATOM 681 O O . PHE A 1 87 ? 20.026 -3.200 -29.502 1.00 82.56 87 PHE A O 1
ATOM 688 N N . PHE A 1 88 ? 18.636 -1.802 -28.430 1.00 74.94 88 PHE A N 1
ATOM 689 C CA . PHE A 1 88 ? 18.756 -0.716 -29.415 1.00 74.94 88 PHE A CA 1
ATOM 690 C C . PHE A 1 88 ? 20.176 -0.160 -29.533 1.00 74.94 88 PHE A C 1
ATOM 692 O O . PHE A 1 88 ? 20.634 0.118 -30.640 1.00 74.94 88 PHE A O 1
ATOM 699 N N . ALA A 1 89 ? 20.895 -0.048 -28.414 1.00 77.31 89 ALA A N 1
ATOM 700 C CA . ALA A 1 89 ? 22.285 0.401 -28.413 1.00 77.31 89 ALA A CA 1
ATOM 701 C C . ALA A 1 89 ? 23.238 -0.573 -29.132 1.00 77.31 89 ALA A C 1
ATOM 703 O O . ALA A 1 89 ? 24.275 -0.146 -29.621 1.00 77.31 89 ALA A O 1
ATOM 704 N N . LYS A 1 90 ? 22.905 -1.871 -29.195 1.00 70.06 90 LYS A N 1
ATOM 705 C CA . LYS A 1 90 ? 23.685 -2.888 -29.928 1.00 70.06 90 LYS A CA 1
ATOM 706 C C . LYS A 1 90 ? 23.291 -3.021 -31.401 1.00 70.06 90 LYS A C 1
ATOM 708 O O . LYS A 1 90 ? 24.036 -3.626 -32.164 1.00 70.06 90 LYS A O 1
ATOM 713 N N . ALA A 1 91 ? 22.108 -2.534 -31.770 1.00 64.12 91 ALA A N 1
ATOM 714 C CA . ALA A 1 91 ? 21.570 -2.582 -33.129 1.00 64.12 91 ALA A CA 1
ATOM 715 C C . ALA A 1 91 ? 21.867 -1.309 -33.953 1.00 64.12 91 ALA A C 1
ATOM 717 O O . ALA A 1 91 ? 21.500 -1.260 -35.126 1.00 64.12 91 ALA A O 1
ATOM 718 N N . SER A 1 92 ? 22.494 -0.300 -33.335 1.00 53.06 92 SER A N 1
ATOM 719 C CA . SER A 1 92 ? 22.968 0.951 -33.954 1.00 53.06 92 SER A CA 1
ATOM 720 C C . SER A 1 92 ? 24.476 0.894 -34.171 1.00 53.06 92 SER A C 1
ATOM 722 O O . SER A 1 92 ? 24.943 1.496 -35.160 1.00 53.06 92 SER A O 1
#

pLDDT: mean 87.78, std 10.08, range [53.06, 98.31]